Protein AF-A0A510K6G6-F1 (afdb_monomer_lite)

Foldseek 3Di:
DCPPPDPAAEAEAEAEPPDDDPVRVVVVVVVCVVCVVVRYHYHYDYDD

Structure (mmCIF, N/CA/C/O backbone):
data_AF-A0A510K6G6-F1
#
_entry.id   AF-A0A510K6G6-F1
#
loop_
_atom_site.group_PDB
_atom_site.id
_atom_site.type_symbol
_atom_site.label_atom_id
_atom_site.label_alt_id
_atom_site.label_comp_id
_atom_site.label_asym_id
_atom_site.label_entity_id
_atom_site.label_seq_id
_atom_site.pdbx_PDB_ins_code
_atom_site.Cartn_x
_atom_site.Cartn_y
_atom_site.Cartn_z
_atom_site.occupancy
_atom_site.B_iso_or_equiv
_atom_site.auth_seq_id
_atom_site.auth_comp_id
_atom_site.auth_asym_id
_atom_site.auth_atom_id
_atom_site.pdbx_PDB_model_num
ATOM 1 N N . MET A 1 1 ? 21.629 -5.814 -9.925 1.00 46.91 1 MET A N 1
ATOM 2 C CA . MET A 1 1 ? 20.479 -6.729 -10.087 1.00 46.91 1 MET A CA 1
ATOM 3 C C . MET A 1 1 ? 19.817 -6.414 -11.417 1.00 46.91 1 MET A C 1
ATOM 5 O O . MET A 1 1 ? 19.033 -5.472 -11.491 1.00 46.91 1 MET A O 1
ATOM 9 N N . GLU A 1 2 ? 20.183 -7.122 -12.483 1.00 52.97 2 GLU A N 1
ATOM 10 C CA . GLU A 1 2 ? 19.541 -6.907 -13.781 1.00 52.97 2 GLU A CA 1
ATOM 11 C C . GLU A 1 2 ? 18.119 -7.463 -13.742 1.00 52.97 2 GLU A C 1
ATOM 13 O O . GLU A 1 2 ? 17.871 -8.664 -13.734 1.00 52.97 2 GLU A O 1
ATOM 18 N N . SER A 1 3 ? 17.169 -6.536 -13.681 1.00 64.31 3 SER A N 1
ATOM 19 C CA . SER A 1 3 ? 15.725 -6.773 -13.701 1.00 64.31 3 SER A CA 1
ATOM 20 C C . SER A 1 3 ? 15.234 -7.101 -15.122 1.00 64.31 3 SER A C 1
ATOM 22 O O . SER A 1 3 ? 14.149 -6.672 -15.501 1.00 64.31 3 SER A O 1
ATOM 24 N N . GLY A 1 4 ? 16.046 -7.796 -15.927 1.00 62.09 4 GLY A N 1
ATOM 25 C CA . GLY A 1 4 ? 15.992 -7.759 -17.396 1.00 62.09 4 GLY A CA 1
ATOM 26 C C . GLY A 1 4 ? 14.671 -8.191 -18.039 1.00 62.09 4 GLY A C 1
ATOM 27 O O . GLY A 1 4 ? 14.391 -7.781 -19.156 1.00 62.09 4 GLY A O 1
ATOM 28 N N . ASN A 1 5 ? 13.825 -8.947 -17.329 1.00 76.81 5 ASN A N 1
ATOM 29 C CA . ASN A 1 5 ? 12.572 -9.493 -17.869 1.00 76.81 5 ASN A CA 1
ATOM 30 C C . ASN A 1 5 ? 11.304 -9.119 -17.076 1.00 76.81 5 ASN A C 1
ATOM 32 O O . ASN A 1 5 ? 10.228 -9.650 -17.358 1.00 76.81 5 ASN A O 1
ATOM 36 N N . ILE A 1 6 ? 11.379 -8.222 -16.085 1.00 84.50 6 ILE A N 1
ATOM 37 C CA . ILE A 1 6 ? 10.194 -7.831 -15.302 1.00 84.50 6 ILE A CA 1
ATOM 38 C C . ILE A 1 6 ? 9.523 -6.624 -15.963 1.00 84.50 6 ILE A C 1
ATOM 40 O O . ILE A 1 6 ? 9.987 -5.496 -15.830 1.00 84.50 6 ILE A O 1
ATOM 44 N N . LYS A 1 7 ? 8.393 -6.862 -16.642 1.00 85.81 7 LYS A N 1
ATOM 45 C CA . LYS A 1 7 ? 7.599 -5.812 -17.314 1.00 85.81 7 LYS A CA 1
ATOM 46 C C . LYS A 1 7 ? 6.844 -4.886 -16.351 1.00 85.81 7 LYS A C 1
ATOM 48 O O . LYS A 1 7 ? 6.430 -3.804 -16.747 1.00 85.81 7 LYS A O 1
ATOM 53 N N . GLY A 1 8 ? 6.649 -5.303 -15.103 1.00 90.19 8 GLY A N 1
ATOM 54 C CA . GLY A 1 8 ? 5.973 -4.511 -14.079 1.00 90.19 8 GLY A CA 1
ATOM 55 C C . GLY A 1 8 ? 5.885 -5.256 -12.752 1.00 90.19 8 GLY A C 1
ATOM 56 O O . GLY A 1 8 ? 5.951 -6.484 -12.713 1.00 90.19 8 GLY A O 1
ATOM 57 N N . ARG A 1 9 ? 5.750 -4.504 -11.658 1.00 94.19 9 ARG A N 1
ATOM 58 C CA . ARG A 1 9 ? 5.590 -5.033 -10.299 1.00 94.19 9 ARG A CA 1
ATOM 59 C C . ARG A 1 9 ? 4.273 -4.523 -9.730 1.00 94.19 9 ARG A C 1
ATOM 61 O O . ARG A 1 9 ? 4.000 -3.326 -9.802 1.00 94.19 9 ARG A O 1
ATOM 68 N N . VAL A 1 10 ? 3.473 -5.426 -9.167 1.00 96.12 10 VAL A N 1
ATOM 69 C CA . VAL A 1 10 ? 2.187 -5.093 -8.543 1.00 96.12 10 VAL A CA 1
ATOM 70 C C . VAL A 1 10 ? 2.138 -5.691 -7.142 1.00 96.12 10 VAL A C 1
ATOM 72 O O . VAL A 1 10 ? 2.400 -6.880 -6.970 1.00 96.12 10 VAL A O 1
ATOM 75 N N . LEU A 1 11 ? 1.791 -4.871 -6.153 1.00 96.81 11 LEU A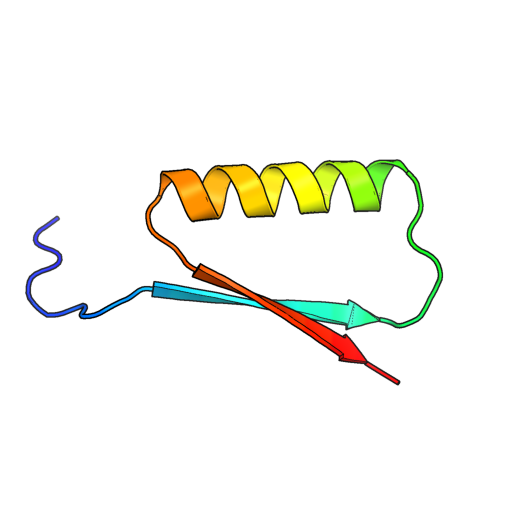 N 1
ATOM 76 C CA . LEU A 1 11 ? 1.498 -5.274 -4.782 1.00 96.81 11 LEU A CA 1
ATOM 77 C C . LEU A 1 11 ? -0.019 -5.275 -4.582 1.00 96.81 11 LEU A C 1
ATOM 79 O O . LEU A 1 11 ? -0.649 -4.219 -4.627 1.00 96.81 11 LEU A O 1
ATOM 83 N N . LYS A 1 12 ? -0.598 -6.453 -4.341 1.00 96.56 12 LYS A N 1
ATOM 84 C CA . LYS A 1 12 ? -2.014 -6.594 -3.985 1.00 96.56 12 LYS A CA 1
ATOM 85 C C . LYS A 1 12 ? -2.164 -6.635 -2.469 1.00 96.56 12 LYS A C 1
ATOM 87 O O . LYS A 1 12 ? -1.698 -7.573 -1.830 1.00 96.56 12 LYS A O 1
ATOM 92 N N . LEU A 1 13 ? -2.803 -5.617 -1.907 1.00 94.38 13 LEU A N 1
ATOM 93 C CA . LEU A 1 13 ? -3.160 -5.536 -0.497 1.00 94.38 13 LEU A CA 1
ATOM 94 C C . LEU A 1 13 ? -4.569 -6.087 -0.311 1.00 94.38 13 LEU A C 1
ATOM 96 O O . LEU A 1 13 ? -5.514 -5.611 -0.933 1.00 94.38 13 LEU A O 1
ATOM 100 N N . VAL A 1 14 ? -4.706 -7.083 0.554 1.00 93.06 14 VAL A N 1
ATOM 101 C CA . VAL A 1 14 ? -6.000 -7.652 0.926 1.00 93.06 14 VAL A CA 1
ATOM 102 C C . VAL A 1 14 ? -6.337 -7.143 2.321 1.00 93.06 14 VAL A C 1
ATOM 104 O O . VAL A 1 14 ? -5.577 -7.364 3.262 1.00 93.06 14 VAL A O 1
ATOM 107 N N . ILE A 1 15 ? -7.436 -6.405 2.435 1.00 90.50 15 ILE A N 1
ATOM 108 C CA . ILE A 1 15 ? -7.845 -5.695 3.646 1.00 90.50 15 ILE A CA 1
ATOM 109 C C . ILE A 1 15 ? -9.192 -6.264 4.081 1.00 90.50 15 ILE A C 1
ATOM 111 O O . ILE A 1 15 ? -10.121 -6.336 3.285 1.00 90.50 15 ILE A O 1
ATOM 115 N N . ASN A 1 16 ? -9.288 -6.698 5.332 1.00 88.62 16 ASN A N 1
ATOM 116 C CA . ASN A 1 16 ? -10.555 -7.117 5.923 1.00 88.62 16 ASN A CA 1
ATOM 117 C C . ASN A 1 16 ? -11.477 -5.889 6.107 1.00 88.62 16 ASN A C 1
ATOM 119 O O . ASN A 1 16 ? -10.976 -4.797 6.364 1.00 88.62 16 ASN A O 1
ATOM 123 N N . ASP A 1 17 ? -12.790 -6.051 5.951 1.00 82.44 17 ASP A N 1
ATOM 124 C CA . ASP A 1 17 ? -13.782 -4.968 6.053 1.00 82.44 17 ASP A CA 1
ATOM 125 C C . ASP A 1 17 ? -13.991 -4.403 7.468 1.00 82.44 17 ASP A C 1
ATOM 127 O O . ASP A 1 17 ? -14.687 -3.399 7.639 1.00 82.44 17 ASP A O 1
ATOM 131 N N . ASN A 1 18 ? -13.347 -4.984 8.479 1.00 88.81 18 ASN A N 1
ATOM 132 C CA . ASN A 1 18 ? -13.294 -4.403 9.811 1.00 88.81 18 ASN A CA 1
ATOM 133 C C . ASN A 1 18 ? -12.684 -2.984 9.797 1.00 88.81 18 ASN A C 1
ATOM 135 O O . ASN A 1 18 ? -11.710 -2.725 9.080 1.00 88.81 18 ASN A O 1
ATOM 139 N N . PRO A 1 19 ? -13.189 -2.059 10.639 1.00 88.19 19 PRO A N 1
ATOM 140 C CA . PRO A 1 19 ? -12.639 -0.714 10.742 1.00 88.19 19 PRO A CA 1
ATOM 141 C C . PRO A 1 19 ? -11.147 -0.731 11.079 1.00 88.19 19 PRO A C 1
ATOM 143 O O . PRO A 1 19 ? -10.720 -1.295 12.089 1.00 88.19 19 PRO A O 1
ATOM 146 N N . LEU A 1 20 ? -10.355 -0.066 10.243 1.00 91.06 20 LEU A N 1
ATOM 147 C CA . LEU A 1 20 ? -8.935 0.119 10.498 1.00 91.06 20 LEU A CA 1
ATOM 148 C C . LEU A 1 20 ? -8.734 1.183 11.573 1.00 91.06 20 LEU A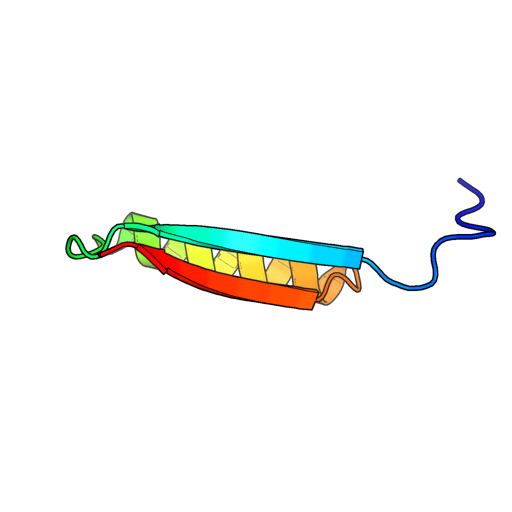 C 1
ATOM 150 O O . LEU A 1 20 ? -9.331 2.260 11.528 1.00 91.06 20 LEU A O 1
ATOM 154 N N . ASN A 1 21 ? -7.837 0.907 12.510 1.00 94.62 21 ASN A N 1
ATOM 155 C CA . ASN A 1 21 ? -7.402 1.907 13.470 1.00 94.62 21 ASN A CA 1
ATOM 156 C C . ASN A 1 21 ? -6.394 2.889 12.837 1.00 94.62 21 ASN A C 1
ATOM 158 O O . ASN A 1 21 ? -5.848 2.665 11.752 1.00 94.62 21 ASN A O 1
ATOM 162 N N . SER A 1 22 ? -6.119 3.990 13.538 1.00 96.19 22 SER A N 1
ATOM 163 C CA . SER A 1 22 ? -5.260 5.064 13.028 1.00 96.19 22 SER A CA 1
ATOM 164 C C . SER A 1 22 ? -3.851 4.596 12.648 1.00 96.19 22 SER A C 1
ATOM 166 O O . SER A 1 22 ? -3.330 5.030 11.621 1.00 96.19 22 SER A O 1
ATOM 168 N N . SER A 1 23 ? -3.242 3.686 13.420 1.00 97.19 23 SER A N 1
ATOM 169 C CA . SER A 1 23 ? -1.889 3.193 13.124 1.00 97.19 23 SER A CA 1
ATOM 170 C C . SER A 1 23 ? -1.876 2.261 11.913 1.00 97.19 23 SER A C 1
ATOM 172 O O . SER A 1 23 ? -0.951 2.314 11.105 1.00 97.19 23 SER A O 1
ATOM 174 N N . GLN A 1 24 ? -2.927 1.464 11.717 1.00 94.19 24 GLN A N 1
ATOM 175 C CA . GLN A 1 24 ? -3.107 0.653 10.513 1.00 94.19 24 GLN A CA 1
ATOM 176 C C . GLN A 1 24 ? -3.248 1.533 9.266 1.00 94.19 24 GLN A C 1
ATOM 178 O O . GLN A 1 24 ? -2.586 1.271 8.263 1.00 94.19 24 GLN A O 1
ATOM 183 N N . ILE A 1 25 ? -4.038 2.609 9.333 1.00 94.06 25 ILE A N 1
ATOM 184 C CA . ILE A 1 25 ? -4.182 3.570 8.228 1.00 94.06 25 ILE A CA 1
ATOM 185 C C . ILE A 1 25 ? -2.839 4.240 7.907 1.00 94.06 25 ILE A C 1
ATOM 187 O O . ILE A 1 25 ? -2.460 4.339 6.739 1.00 94.06 25 ILE A O 1
ATOM 191 N N . GLU A 1 26 ? -2.102 4.692 8.924 1.00 97.69 26 GLU A N 1
ATOM 192 C CA . GLU A 1 26 ? -0.788 5.313 8.736 1.00 97.69 26 GLU A CA 1
ATOM 193 C C . GLU A 1 26 ? 0.221 4.335 8.116 1.00 97.69 26 GLU A C 1
ATOM 195 O O . GLU A 1 26 ? 0.946 4.688 7.183 1.00 97.69 26 GLU A O 1
ATOM 200 N N . ASN A 1 27 ? 0.227 3.083 8.573 1.00 96.06 27 ASN A N 1
ATOM 201 C CA . ASN A 1 27 ? 1.096 2.047 8.028 1.00 96.06 27 ASN A CA 1
ATOM 202 C C . ASN A 1 27 ? 0.756 1.721 6.569 1.00 96.06 27 ASN A C 1
ATOM 204 O O . ASN A 1 27 ? 1.667 1.601 5.750 1.00 96.06 27 ASN A O 1
ATOM 208 N N . LEU A 1 28 ? -0.529 1.648 6.206 1.00 95.06 28 LEU A N 1
ATOM 209 C CA . LEU A 1 28 ? -0.943 1.451 4.814 1.00 95.06 28 LEU A CA 1
ATOM 210 C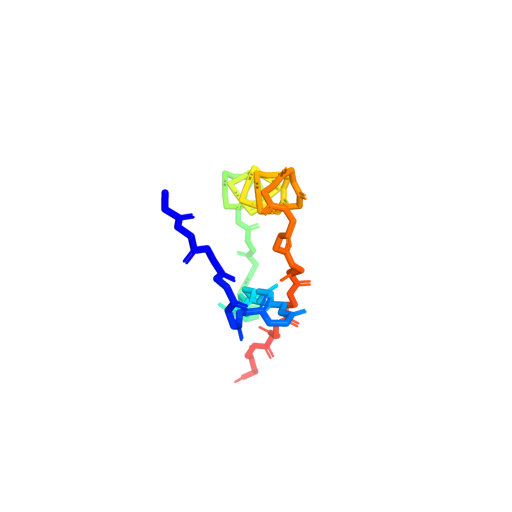 C . LEU A 1 28 ? -0.481 2.604 3.917 1.00 95.06 28 LEU A C 1
ATOM 212 O O . LEU A 1 28 ? 0.042 2.349 2.834 1.00 95.06 28 LEU A O 1
ATOM 216 N N . LYS A 1 29 ? -0.592 3.858 4.378 1.00 96.31 29 LYS A N 1
ATOM 217 C CA . LYS A 1 29 ? -0.070 5.025 3.645 1.00 96.31 29 LYS A CA 1
ATOM 218 C C . LYS A 1 29 ? 1.433 4.896 3.390 1.00 96.31 29 LYS A C 1
ATOM 220 O O . LYS A 1 29 ? 1.863 5.005 2.245 1.00 96.31 29 LYS A O 1
ATOM 225 N N . LYS A 1 30 ? 2.219 4.562 4.422 1.00 97.88 30 LYS A N 1
ATOM 226 C CA . LYS A 1 30 ? 3.676 4.357 4.302 1.00 97.88 30 LYS A CA 1
ATOM 227 C C . LYS A 1 30 ? 4.026 3.236 3.320 1.00 97.88 30 LYS A C 1
ATOM 229 O O . LYS A 1 30 ? 4.952 3.383 2.525 1.00 97.88 30 LYS A O 1
ATOM 234 N N . VAL A 1 31 ? 3.287 2.124 3.349 1.00 96.31 31 VAL A N 1
ATOM 235 C CA . VAL A 1 31 ? 3.471 1.009 2.404 1.00 96.31 31 VAL A CA 1
ATOM 236 C C . VAL A 1 31 ? 3.203 1.463 0.969 1.00 96.31 31 VAL A C 1
ATOM 238 O O . VAL A 1 31 ? 4.028 1.209 0.093 1.00 96.31 31 VAL A O 1
ATOM 241 N N . VAL A 1 32 ? 2.095 2.172 0.732 1.00 96.62 32 VAL A N 1
ATOM 242 C CA . VAL A 1 32 ? 1.730 2.686 -0.598 1.00 96.62 32 VAL A CA 1
ATOM 243 C C . VAL A 1 32 ? 2.778 3.668 -1.120 1.00 96.62 32 VAL A C 1
ATOM 245 O O . VAL A 1 32 ? 3.234 3.536 -2.255 1.00 96.62 32 VAL A O 1
ATOM 248 N N . GLU A 1 33 ? 3.213 4.617 -0.293 1.00 98.06 33 GLU A N 1
ATOM 249 C CA . GLU A 1 33 ? 4.235 5.599 -0.664 1.00 98.06 33 GLU A CA 1
ATOM 250 C C . GLU A 1 33 ? 5.565 4.937 -1.040 1.00 98.06 33 GLU A C 1
ATOM 252 O O . GLU A 1 33 ? 6.155 5.269 -2.071 1.00 98.06 33 GLU A O 1
ATOM 257 N N . ASN A 1 34 ? 6.033 3.977 -0.239 1.00 98.00 34 ASN A N 1
ATOM 258 C CA . ASN A 1 34 ? 7.297 3.286 -0.491 1.00 98.00 34 ASN A CA 1
ATOM 259 C C . ASN A 1 34 ? 7.231 2.371 -1.723 1.00 98.00 34 ASN A C 1
ATOM 261 O O . ASN A 1 34 ? 8.192 2.308 -2.496 1.00 98.00 34 ASN A O 1
ATOM 265 N N . ALA A 1 35 ? 6.100 1.695 -1.941 1.00 97.25 35 ALA A N 1
ATOM 266 C CA . ALA A 1 35 ? 5.875 0.871 -3.125 1.00 97.25 35 ALA A CA 1
ATOM 267 C C . ALA A 1 35 ? 5.886 1.723 -4.404 1.00 97.25 35 ALA A C 1
ATOM 269 O O . ALA A 1 35 ? 6.627 1.415 -5.340 1.00 97.25 35 ALA A O 1
ATOM 270 N N . ASN A 1 36 ? 5.165 2.848 -4.405 1.00 95.88 36 ASN A N 1
ATOM 271 C CA . ASN A 1 36 ? 5.120 3.766 -5.542 1.00 95.88 36 ASN A CA 1
ATOM 272 C C . ASN A 1 36 ? 6.504 4.360 -5.858 1.00 95.88 36 ASN A C 1
ATOM 274 O O . ASN A 1 36 ? 6.909 4.366 -7.019 1.00 95.88 36 ASN A O 1
ATOM 278 N N . LYS A 1 37 ? 7.275 4.777 -4.838 1.00 97.69 37 LYS A N 1
ATOM 279 C CA . LYS A 1 37 ? 8.676 5.229 -5.006 1.00 97.69 37 LYS A CA 1
ATOM 280 C C . LYS A 1 37 ? 9.578 4.153 -5.621 1.00 97.69 37 LYS A C 1
ATOM 282 O O . LYS A 1 37 ? 10.548 4.479 -6.295 1.00 97.69 37 LYS A O 1
ATOM 287 N N . SER A 1 38 ? 9.241 2.883 -5.412 1.00 95.81 38 SER A N 1
ATOM 288 C CA . SER A 1 38 ? 9.966 1.725 -5.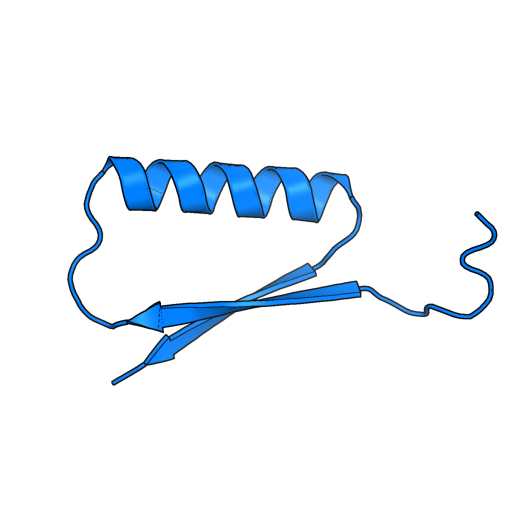946 1.00 95.81 38 SER A CA 1
ATOM 289 C C . SER A 1 38 ? 9.455 1.262 -7.322 1.00 95.81 38 SER A C 1
ATOM 291 O O . SER A 1 38 ? 9.871 0.208 -7.810 1.00 95.81 38 SER A O 1
ATOM 293 N N . GLY A 1 39 ? 8.536 2.013 -7.944 1.00 94.75 39 GLY A N 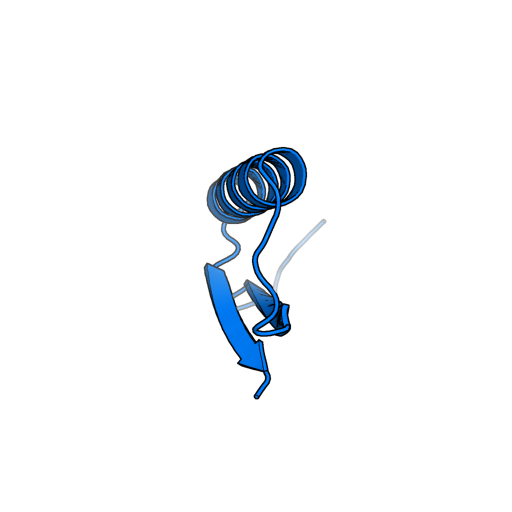1
ATOM 294 C CA . GLY A 1 39 ? 7.920 1.662 -9.228 1.00 94.75 39 GLY A CA 1
ATOM 295 C C . GLY A 1 39 ? 6.977 0.455 -9.154 1.00 94.75 39 GLY A C 1
ATOM 296 O O . GLY A 1 39 ? 6.772 -0.232 -10.155 1.00 94.75 39 GLY A O 1
ATOM 297 N N . ILE A 1 40 ? 6.436 0.157 -7.969 1.00 96.69 40 ILE A N 1
ATOM 298 C CA . ILE A 1 40 ? 5.483 -0.931 -7.737 1.00 96.69 40 ILE A CA 1
ATOM 299 C C . ILE A 1 40 ? 4.079 -0.332 -7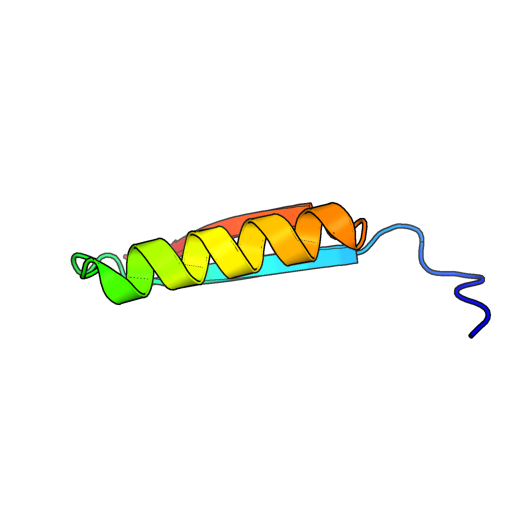.677 1.00 96.69 40 ILE A C 1
ATOM 301 O O . ILE A 1 40 ? 3.798 0.506 -6.824 1.00 96.69 40 ILE A O 1
ATOM 305 N N . LYS A 1 41 ? 3.179 -0.789 -8.551 1.00 96.50 41 LYS A N 1
ATOM 306 C CA . LYS A 1 41 ? 1.761 -0.410 -8.500 1.00 96.50 41 LYS A CA 1
ATOM 307 C C . LYS A 1 41 ? 1.093 -1.093 -7.308 1.00 96.50 41 LYS A C 1
ATOM 309 O O . LYS A 1 41 ? 1.266 -2.295 -7.126 1.00 96.50 41 LYS A O 1
ATOM 314 N N . VAL A 1 42 ? 0.287 -0.364 -6.542 1.00 97.00 42 VAL A N 1
ATOM 315 C CA . VAL A 1 42 ? -0.497 -0.941 -5.442 1.00 97.00 42 VAL A CA 1
ATOM 316 C C . VAL A 1 42 ? -1.964 -1.080 -5.839 1.00 97.00 42 VAL A C 1
ATOM 318 O O . VAL A 1 42 ? -2.559 -0.152 -6.381 1.00 97.00 42 VAL A O 1
ATOM 321 N N . GLU A 1 43 ? -2.547 -2.241 -5.559 1.00 96.50 43 GLU A N 1
ATOM 322 C CA . GLU A 1 43 ? -3.970 -2.540 -5.735 1.00 96.50 43 GLU A CA 1
ATOM 323 C C . GLU A 1 43 ? -4.533 -3.034 -4.401 1.00 96.50 43 GLU A C 1
ATOM 325 O O . GLU A 1 43 ? -3.917 -3.879 -3.758 1.00 96.50 43 GLU A O 1
ATOM 330 N N . ALA A 1 44 ? -5.685 -2.521 -3.971 1.00 92.62 44 ALA A N 1
ATOM 331 C CA . ALA A 1 44 ? -6.331 -2.938 -2.727 1.00 92.62 44 ALA A CA 1
ATOM 332 C C . ALA A 1 44 ? -7.620 -3.720 -3.014 1.00 92.62 44 ALA A C 1
ATOM 334 O O . ALA A 1 44 ? -8.397 -3.343 -3.890 1.00 92.62 44 ALA A O 1
ATOM 335 N N . ILE A 1 45 ? -7.844 -4.795 -2.262 1.00 92.69 45 ILE A N 1
ATOM 336 C CA . ILE A 1 45 ? -9.044 -5.634 -2.303 1.00 92.69 45 ILE A CA 1
ATOM 337 C C . ILE A 1 45 ? -9.627 -5.669 -0.893 1.00 92.69 45 ILE A C 1
ATOM 339 O O . ILE A 1 45 ? -8.929 -6.045 0.048 1.00 92.69 45 ILE A O 1
ATOM 343 N N . LEU A 1 46 ? -10.896 -5.292 -0.755 1.00 89.38 46 LEU A N 1
ATOM 344 C CA . LEU A 1 46 ? -11.642 -5.417 0.495 1.00 89.38 46 LEU A CA 1
ATOM 345 C C . LEU A 1 46 ? -12.294 -6.805 0.555 1.00 89.38 46 LEU A C 1
ATOM 347 O O . LEU A 1 46 ? -13.039 -7.167 -0.360 1.00 89.38 46 LEU A O 1
ATOM 351 N N . LEU A 1 47 ? -11.996 -7.579 1.598 1.00 87.88 47 LEU A N 1
ATOM 352 C CA . LEU A 1 47 ? -12.672 -8.844 1.889 1.00 87.88 47 LEU A CA 1
ATOM 353 C C . LEU A 1 47 ? -13.976 -8.564 2.624 1.00 87.88 47 LEU A C 1
ATOM 355 O O . LEU A 1 47 ? -13.965 -7.827 3.605 1.00 87.88 47 LEU A O 1
ATOM 359 N N . LYS A 1 48 ? -15.053 -9.168 2.126 1.00 79.75 48 LYS A N 1
ATOM 360 C CA . LYS A 1 48 ? -16.362 -9.243 2.776 1.00 79.75 48 LYS A CA 1
ATOM 361 C C . LYS A 1 48 ? -16.486 -10.543 3.561 1.00 79.75 48 LYS A C 1
ATOM 363 O O . LYS A 1 48 ? -15.753 -11.496 3.200 1.00 79.75 48 LYS A O 1
#

pLDDT: mean 90.06, std 11.38, range [46.91, 98.06]

Secondary structure (DSSP, 8-state):
---TT---EEEEEEEESSPPPHHHHHHHHHHHHHHHHTTEEEEEEEE-

Radius of gyration: 13.29 Å; chains: 1; bounding box: 37×15×31 Å

Sequence (48 aa):
MESGNIKGRVLKLVINDNPLNSSQIENLKKVVENANKSGIKVEAILLK

Organism: NCBI:txid109328